Protein AF-A0A392TWI2-F1 (afdb_monomer)

Mean predicted aligned error: 17.95 Å

Foldseek 3Di:
DDDDDPVPPPDPPDPPPPPPPDPPVPPPPDQDDPLDPDPVVVVVVVVVCVVVVHDDDPVSDDPDPPPDPPPPDPPDDD

Secondary structure (DSSP, 8-state):
-PPPPGGG------------------S--PPPP-SS--HHHHHHHHHHHHHTT----GGG------------------

Radius of gyration: 30.04 Å; Cα contacts (8 Å, |Δi|>4): 11; chains: 1; bounding box: 81×31×82 Å

Sequence (78 aa):
MNFVSSKSLKYPTKLLLKRNASSSQSSDVTPFLLSNEPHEVILEFMKAMKEDGIIITGDDIAYASPVKRSQDSSDSED

Structure (mmCIF, N/CA/C/O backbone):
data_AF-A0A392TWI2-F1
#
_entry.id   AF-A0A392TWI2-F1
#
loop_
_atom_site.group_PDB
_atom_site.id
_atom_site.type_symbol
_atom_site.label_atom_id
_atom_site.label_alt_id
_atom_site.label_comp_id
_atom_site.label_asym_id
_atom_site.label_entity_id
_atom_site.label_seq_id
_atom_site.pdbx_PDB_ins_code
_atom_site.Cartn_x
_atom_site.Cartn_y
_atom_site.Cartn_z
_atom_site.occupancy
_atom_site.B_iso_or_equiv
_atom_site.auth_seq_id
_atom_site.auth_comp_id
_atom_site.auth_asym_id
_atom_site.auth_atom_id
_atom_site.pdbx_PDB_model_num
ATOM 1 N N . MET A 1 1 ? -50.690 15.612 48.693 1.00 51.66 1 MET A N 1
ATOM 2 C CA . MET A 1 1 ? -49.606 15.339 47.724 1.00 51.66 1 MET A CA 1
ATOM 3 C C . MET A 1 1 ? -49.529 13.835 47.525 1.00 51.66 1 MET A C 1
ATOM 5 O O . MET A 1 1 ? -49.408 13.126 48.513 1.00 51.66 1 MET A O 1
ATOM 9 N N . ASN A 1 2 ? -49.711 13.347 46.297 1.00 60.44 2 ASN A N 1
ATOM 10 C CA . ASN A 1 2 ? -49.792 11.909 46.021 1.00 60.44 2 ASN A CA 1
ATOM 11 C C . ASN A 1 2 ? -48.427 11.415 45.536 1.00 60.44 2 ASN A C 1
ATOM 13 O O . ASN A 1 2 ? -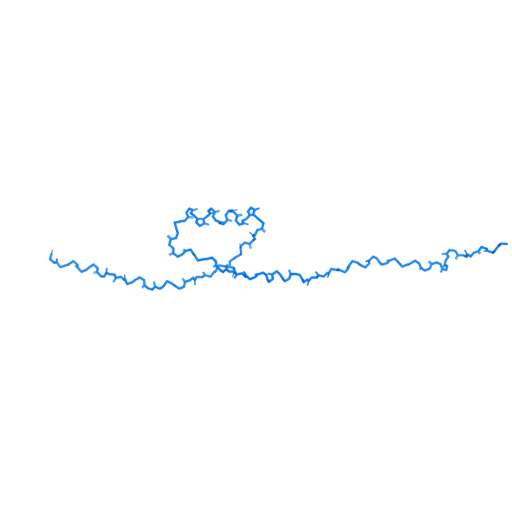47.924 11.898 44.524 1.00 60.44 2 ASN A O 1
ATOM 17 N N . PHE A 1 3 ? -47.825 10.478 46.268 1.00 62.84 3 PHE A N 1
ATOM 18 C CA . PHE A 1 3 ? -46.538 9.883 45.912 1.00 62.84 3 PHE A CA 1
ATOM 19 C C . PHE A 1 3 ? -46.758 8.711 44.953 1.00 62.84 3 PHE A C 1
ATOM 21 O O . PHE A 1 3 ? -47.441 7.743 45.287 1.00 62.84 3 PHE A O 1
ATOM 28 N N . VAL A 1 4 ? -46.195 8.801 43.747 1.00 64.00 4 VAL A N 1
ATOM 29 C CA . VAL A 1 4 ? -46.262 7.731 42.744 1.00 64.00 4 VAL A CA 1
ATOM 30 C C . VAL A 1 4 ? -45.160 6.708 43.023 1.00 64.00 4 VAL A C 1
ATOM 32 O O . VAL A 1 4 ? -43.998 7.059 43.215 1.00 64.00 4 VAL A O 1
ATOM 35 N N . SER A 1 5 ? -45.538 5.428 43.049 1.00 64.94 5 SER A N 1
ATOM 36 C CA . SER A 1 5 ? -44.632 4.301 43.285 1.00 64.94 5 SER A CA 1
ATOM 37 C C . SER A 1 5 ? -43.571 4.194 42.184 1.00 64.94 5 SER A C 1
ATOM 39 O O . SER A 1 5 ? -43.890 4.110 40.992 1.00 64.94 5 SER A O 1
ATOM 41 N N . SER A 1 6 ? -42.303 4.119 42.5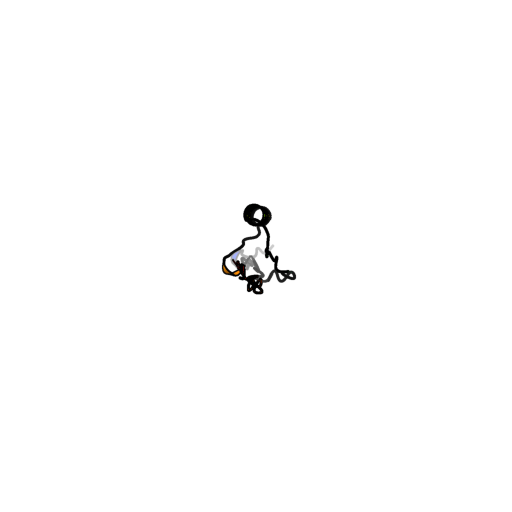98 1.00 65.38 6 SER A N 1
ATOM 42 C CA . SER A 1 6 ? -41.113 3.981 41.744 1.00 65.38 6 SER A CA 1
ATOM 43 C C . SER A 1 6 ? -41.114 2.724 40.867 1.00 65.38 6 SER A C 1
ATOM 45 O O . SER A 1 6 ? -40.356 2.642 39.907 1.00 65.38 6 SER A O 1
ATOM 47 N N . LYS A 1 7 ? -42.009 1.766 41.133 1.00 63.19 7 LYS A N 1
ATOM 48 C CA . LYS A 1 7 ? -42.187 0.554 40.318 1.00 63.19 7 LYS A CA 1
ATOM 49 C C . LYS A 1 7 ? -42.926 0.801 38.993 1.00 63.19 7 LYS A C 1
ATOM 51 O O . LYS A 1 7 ? -42.904 -0.071 38.133 1.00 63.19 7 LYS A O 1
ATOM 56 N N . SER A 1 8 ? -43.570 1.961 38.817 1.00 61.62 8 SER A N 1
ATOM 57 C CA . SER A 1 8 ? -44.221 2.351 37.548 1.00 61.62 8 SER A CA 1
ATOM 58 C C . SER A 1 8 ? -43.302 3.126 36.592 1.00 61.62 8 SER A C 1
ATOM 60 O O . SER A 1 8 ? -43.667 3.381 35.445 1.00 61.62 8 SER A O 1
ATOM 62 N N . LEU A 1 9 ? -42.094 3.482 37.041 1.00 61.00 9 LEU A N 1
ATOM 63 C CA . LEU A 1 9 ? -41.109 4.213 36.250 1.00 61.00 9 LEU A CA 1
ATOM 64 C C . LEU A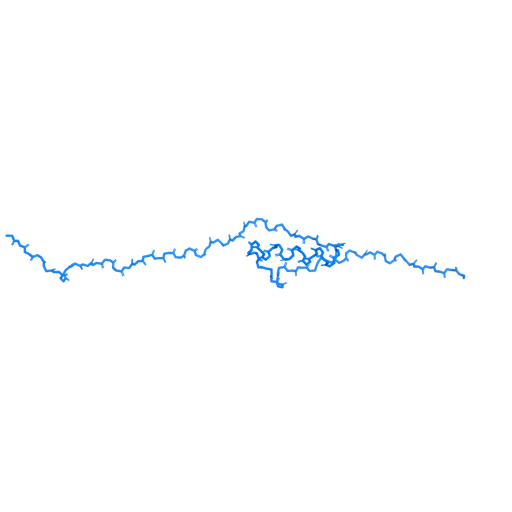 1 9 ? -40.415 3.249 35.279 1.00 61.00 9 LEU A C 1
ATOM 66 O O . LEU A 1 9 ? -39.426 2.589 35.598 1.00 61.00 9 LEU A O 1
ATOM 70 N N . LYS A 1 10 ? -40.973 3.137 34.070 1.00 72.38 10 LYS A N 1
ATOM 71 C CA . LYS A 1 10 ? -40.385 2.364 32.972 1.00 72.38 10 LYS A CA 1
ATOM 72 C C . LYS A 1 10 ? -39.200 3.138 32.394 1.00 72.38 10 LYS A C 1
ATOM 74 O O . LYS A 1 10 ? -39.348 3.901 31.445 1.00 72.38 10 LYS A O 1
ATOM 79 N N . TYR A 1 11 ? -38.024 2.959 32.987 1.00 66.50 11 TYR A N 1
ATOM 80 C CA . TYR A 1 11 ? -36.789 3.533 32.461 1.00 66.50 11 TYR A CA 1
ATOM 81 C C . TYR A 1 11 ? -36.422 2.857 31.130 1.00 66.50 11 TYR A C 1
ATOM 83 O O . TYR A 1 11 ? -36.375 1.624 31.062 1.00 66.50 11 TYR A O 1
ATOM 91 N N . PRO A 1 12 ? -36.143 3.614 30.056 1.00 64.12 12 PRO A N 1
ATOM 92 C CA . PRO A 1 12 ? -35.612 3.043 28.828 1.00 64.12 12 PRO A CA 1
ATOM 93 C C . PRO A 1 12 ? -34.132 2.684 29.035 1.00 64.12 12 PRO A C 1
ATOM 95 O O . PRO A 1 12 ? -33.233 3.421 28.650 1.00 64.12 12 PRO A O 1
ATOM 98 N N . THR A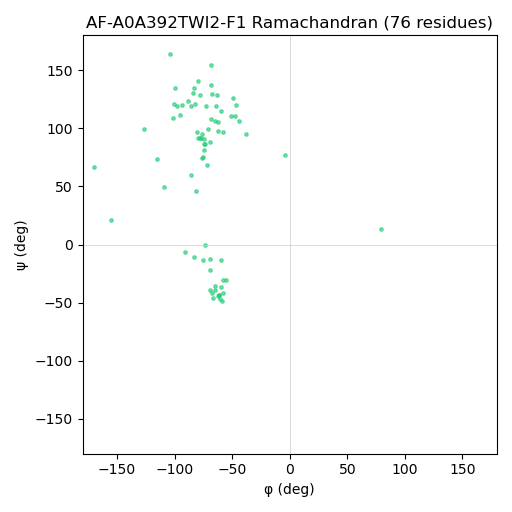 1 13 ? -33.857 1.532 29.649 1.00 65.25 13 THR A N 1
ATOM 99 C CA . THR A 1 13 ? -32.491 1.025 29.892 1.00 65.25 13 THR A CA 1
ATOM 100 C C . THR A 1 13 ? -31.908 0.344 28.652 1.00 65.25 13 THR A C 1
ATOM 102 O O . THR A 1 13 ? -31.379 -0.764 28.723 1.00 65.25 13 THR A O 1
ATOM 105 N N . LYS A 1 14 ? -32.044 0.960 27.475 1.00 70.31 14 LYS A N 1
ATOM 106 C CA . LYS A 1 14 ? -31.378 0.473 26.263 1.00 70.31 14 LYS A CA 1
ATOM 107 C C . LYS A 1 14 ? -30.580 1.617 25.660 1.00 70.31 14 LYS A C 1
ATOM 109 O O . LYS A 1 14 ? -31.136 2.473 24.981 1.00 70.31 14 LYS A O 1
ATOM 114 N N . LEU A 1 15 ? -29.274 1.625 25.919 1.00 62.81 15 LEU A N 1
ATOM 115 C CA . LEU A 1 15 ? -28.341 2.450 25.159 1.00 62.81 15 LEU A CA 1
ATOM 116 C C . LEU A 1 15 ? -28.350 1.923 23.721 1.00 62.81 15 LEU A C 1
ATOM 118 O O . LEU A 1 15 ? -27.854 0.829 23.449 1.00 62.81 15 LEU A O 1
ATOM 122 N N . LEU A 1 16 ? -28.982 2.664 22.812 1.00 68.50 16 LEU A N 1
ATOM 123 C CA . LEU A 1 16 ? -29.044 2.318 21.394 1.00 68.50 16 LEU A CA 1
ATOM 124 C C . LEU A 1 16 ? -27.698 2.640 20.736 1.00 68.50 16 LEU A C 1
ATOM 126 O O . LEU A 1 16 ? -27.560 3.623 20.013 1.00 68.50 16 LEU A O 1
ATOM 130 N N . LEU A 1 17 ? -26.686 1.809 20.991 1.00 68.25 17 LEU A N 1
ATOM 131 C CA . LEU A 1 17 ? -25.437 1.838 20.235 1.00 68.25 17 LEU A CA 1
ATOM 132 C C . LEU A 1 17 ? -25.692 1.234 18.855 1.00 68.25 17 LEU A C 1
ATOM 134 O O . LEU A 1 17 ? -25.526 0.036 18.623 1.00 68.25 17 LEU A O 1
ATOM 138 N N . LYS A 1 18 ? -26.141 2.083 17.929 1.00 68.06 18 LYS A N 1
ATOM 139 C CA . LYS A 1 18 ? -26.284 1.713 16.527 1.00 68.06 18 LYS A CA 1
ATOM 140 C C . LYS A 1 18 ? -24.892 1.700 15.886 1.00 68.06 18 LYS A C 1
ATOM 142 O O . LYS A 1 18 ? -24.376 2.731 15.467 1.00 68.06 18 LYS A O 1
ATOM 147 N N . ARG A 1 19 ? -24.264 0.523 15.831 1.00 60.88 19 ARG A N 1
ATOM 148 C CA . ARG A 1 19 ? -23.043 0.303 15.045 1.00 60.88 19 ARG A CA 1
ATOM 149 C C . ARG A 1 19 ? -23.436 0.321 13.567 1.00 60.88 19 ARG A C 1
ATOM 151 O O . ARG A 1 19 ? -23.960 -0.665 13.057 1.00 60.88 19 ARG A O 1
ATOM 158 N N . ASN A 1 20 ? -23.221 1.443 12.890 1.00 61.09 20 ASN A N 1
ATOM 159 C CA . ASN A 1 20 ? -23.286 1.477 11.433 1.00 61.09 20 ASN A CA 1
ATOM 160 C C . ASN A 1 20 ? -22.014 0.791 10.915 1.00 61.09 20 ASN A C 1
ATOM 162 O O . ASN A 1 20 ? -20.968 1.420 10.787 1.00 61.09 20 ASN A O 1
ATOM 166 N N . ALA A 1 21 ? -22.076 -0.520 10.693 1.00 59.25 21 ALA A N 1
ATOM 167 C CA . ALA A 1 21 ? -21.045 -1.236 9.953 1.00 59.25 21 ALA A CA 1
ATOM 168 C C . ALA A 1 21 ? -21.223 -0.930 8.461 1.00 59.25 21 ALA A C 1
ATOM 170 O O . ALA A 1 21 ? -21.794 -1.731 7.732 1.00 59.25 21 ALA A O 1
ATOM 171 N N . SER A 1 22 ? -20.828 0.267 8.033 1.00 57.69 22 SER A N 1
ATOM 172 C CA . SER A 1 22 ? -20.765 0.625 6.612 1.00 57.69 22 SER A CA 1
ATOM 173 C C . SER A 1 22 ? -20.048 1.963 6.421 1.00 57.69 22 SER A C 1
ATOM 175 O O . SER A 1 22 ? -20.641 2.960 6.021 1.00 57.69 22 SER A O 1
ATOM 177 N N . SER A 1 23 ? -18.759 1.992 6.713 1.00 51.41 23 SER A N 1
ATOM 178 C CA . SER A 1 23 ? -17.838 2.589 5.750 1.00 51.41 23 SER A CA 1
ATOM 179 C C . SER A 1 23 ? -16.958 1.425 5.306 1.00 51.41 23 SER A C 1
ATOM 181 O O . SER A 1 23 ? -15.876 1.207 5.829 1.00 51.41 23 SER A O 1
ATOM 183 N N . SER A 1 24 ? -17.483 0.502 4.495 1.00 52.09 24 SER A N 1
ATOM 184 C CA . SER A 1 24 ? -17.204 0.546 3.054 1.00 52.09 24 SER A CA 1
ATOM 185 C C . SER A 1 24 ? -16.381 1.775 2.703 1.00 52.09 24 SER A C 1
ATOM 187 O O . SER A 1 24 ? -16.903 2.802 2.282 1.00 52.09 24 SER A O 1
ATOM 189 N N . GLN A 1 25 ? -15.092 1.690 3.006 1.00 51.94 25 GLN A N 1
ATOM 190 C CA . GLN A 1 25 ? -14.092 2.647 2.590 1.00 51.94 25 GLN A CA 1
ATOM 191 C C . GLN A 1 25 ? -13.895 2.423 1.086 1.00 51.94 25 GLN A C 1
ATOM 193 O O . GLN A 1 25 ? -12.894 1.884 0.645 1.00 51.94 25 GLN A O 1
ATOM 198 N N . SER A 1 26 ? -14.917 2.754 0.294 1.00 54.75 26 SER A N 1
ATOM 199 C CA . SER A 1 26 ? -14.820 2.859 -1.157 1.00 54.75 26 SER A CA 1
ATOM 200 C C . SER A 1 26 ? -14.337 4.272 -1.483 1.00 54.75 26 SER A C 1
ATOM 202 O O . SER A 1 26 ? -15.056 5.068 -2.080 1.00 54.75 26 SER A O 1
ATOM 204 N N . SER A 1 27 ? -13.158 4.636 -0.985 1.00 52.97 27 SER A N 1
ATOM 205 C CA . SER A 1 27 ? -12.391 5.712 -1.610 1.00 52.97 27 SER A CA 1
ATOM 206 C C . SER A 1 27 ? -11.739 5.087 -2.830 1.00 52.97 27 SER A C 1
ATOM 208 O O . SER A 1 27 ? -11.144 4.029 -2.663 1.00 52.97 27 SER A O 1
ATOM 210 N N . ASP A 1 28 ? -11.879 5.680 -4.010 1.00 59.62 28 ASP A N 1
ATOM 211 C CA . ASP A 1 28 ? -11.297 5.211 -5.272 1.00 59.62 28 ASP A CA 1
ATOM 212 C C . ASP A 1 28 ? -9.881 4.629 -5.078 1.00 59.62 28 ASP A C 1
ATOM 214 O O . ASP A 1 28 ? -8.891 5.360 -4.995 1.00 59.62 28 ASP A O 1
ATOM 218 N N . VAL A 1 29 ? -9.785 3.300 -4.929 1.00 67.94 29 VAL A N 1
ATOM 219 C CA . VAL A 1 29 ? -8.524 2.611 -4.632 1.00 67.94 29 VAL A CA 1
ATOM 220 C C . VAL A 1 29 ? -7.749 2.562 -5.936 1.00 67.94 29 VAL A C 1
ATOM 222 O O . VAL A 1 29 ? -7.937 1.672 -6.762 1.00 67.94 29 VAL A O 1
ATOM 225 N N . THR A 1 30 ? -6.919 3.577 -6.153 1.00 76.19 30 THR A N 1
ATOM 226 C CA . THR A 1 30 ? -6.006 3.598 -7.291 1.00 76.19 30 THR A CA 1
ATOM 227 C C . THR A 1 30 ? -4.890 2.590 -7.007 1.00 76.19 30 THR A C 1
ATOM 229 O O . THR A 1 30 ? -4.194 2.744 -6.002 1.00 76.19 30 THR A O 1
ATOM 232 N N . PRO A 1 31 ? -4.714 1.546 -7.835 1.00 80.31 31 PRO A N 1
ATOM 233 C CA . PRO A 1 31 ? -3.661 0.566 -7.614 1.00 80.31 31 PRO A CA 1
ATOM 234 C C . PRO A 1 31 ? -2.282 1.198 -7.836 1.00 80.31 31 PRO A C 1
ATOM 236 O O . PRO A 1 31 ? -2.067 1.921 -8.810 1.00 80.31 31 PRO A O 1
ATOM 239 N N . PHE A 1 32 ? -1.333 0.884 -6.955 1.00 85.00 32 PHE A N 1
ATOM 240 C CA . PHE A 1 32 ? 0.070 1.264 -7.112 1.00 85.00 32 PHE A CA 1
ATOM 241 C C . PHE A 1 32 ? 0.816 0.184 -7.905 1.00 85.00 32 PHE A C 1
ATOM 243 O O . PHE A 1 32 ? 0.826 -0.985 -7.521 1.00 85.00 32 PHE A O 1
ATOM 250 N N . LEU A 1 33 ? 1.443 0.570 -9.020 1.00 86.69 33 LEU A N 1
ATOM 251 C CA . LEU A 1 33 ? 2.214 -0.332 -9.877 1.00 86.69 33 LEU A CA 1
ATOM 252 C C . LEU A 1 33 ? 3.716 -0.179 -9.593 1.00 86.69 33 LEU A C 1
ATOM 254 O O . LEU A 1 33 ? 4.272 0.896 -9.791 1.00 86.69 33 LEU A O 1
ATOM 258 N N . LEU A 1 34 ? 4.381 -1.266 -9.195 1.00 85.19 34 LEU A N 1
ATOM 259 C CA . LEU A 1 34 ? 5.818 -1.299 -8.869 1.00 85.19 34 LEU A CA 1
ATOM 260 C C . LEU A 1 34 ? 6.613 -2.076 -9.934 1.00 85.19 34 LEU A C 1
ATOM 262 O O . LEU A 1 34 ? 7.370 -2.993 -9.631 1.00 85.19 34 LEU A O 1
ATOM 266 N N . SER A 1 35 ? 6.403 -1.764 -11.215 1.00 79.38 35 SER A N 1
ATOM 267 C CA . SER A 1 35 ? 6.874 -2.580 -12.350 1.00 79.38 35 SER A CA 1
ATOM 268 C C . SER A 1 35 ? 8.395 -2.613 -12.568 1.00 79.38 35 SER A C 1
ATOM 270 O O . SER A 1 35 ? 8.872 -3.431 -13.358 1.00 79.38 35 SER A O 1
ATOM 272 N N . ASN A 1 36 ? 9.165 -1.735 -11.919 1.00 84.06 36 ASN A N 1
ATOM 273 C CA . ASN A 1 36 ? 10.627 -1.725 -12.032 1.00 84.06 36 ASN A CA 1
ATOM 274 C C . ASN A 1 36 ? 11.339 -1.091 -10.826 1.00 84.06 36 ASN A C 1
ATOM 276 O O . ASN A 1 36 ? 12.473 -0.635 -10.959 1.00 84.06 36 ASN A O 1
ATOM 280 N N . GLU A 1 37 ? 10.667 -1.023 -9.678 1.00 88.94 37 GLU A N 1
ATOM 281 C CA . GLU A 1 37 ? 11.262 -0.444 -8.477 1.00 88.94 37 GLU A CA 1
ATOM 282 C C . GLU A 1 37 ? 12.196 -1.457 -7.808 1.00 88.94 37 GLU A C 1
ATOM 284 O O . GLU A 1 37 ? 11.887 -2.655 -7.776 1.00 88.94 37 GLU A O 1
ATOM 289 N N . PRO A 1 38 ? 13.346 -1.014 -7.277 1.00 92.19 38 PRO A N 1
ATOM 290 C CA . PRO A 1 38 ? 14.228 -1.891 -6.535 1.00 92.19 38 PRO A CA 1
ATOM 291 C C . PRO A 1 38 ? 13.556 -2.298 -5.215 1.00 92.19 38 PRO A C 1
ATOM 293 O O . PRO A 1 38 ? 12.685 -1.601 -4.686 1.00 92.19 38 PRO A O 1
ATOM 296 N N . HIS A 1 39 ? 13.940 -3.456 -4.680 1.00 88.12 39 HIS A N 1
ATOM 297 C CA . HIS A 1 39 ? 13.272 -4.038 -3.515 1.00 88.12 39 HIS A CA 1
ATOM 298 C C . HIS A 1 39 ? 13.271 -3.115 -2.284 1.00 88.12 39 HIS A C 1
ATOM 300 O O . HIS A 1 39 ? 12.320 -3.135 -1.507 1.00 88.12 39 HIS A O 1
ATOM 306 N N . GLU A 1 40 ? 14.289 -2.271 -2.133 1.00 93.75 40 GLU A N 1
ATOM 307 C CA . GLU A 1 40 ? 14.417 -1.283 -1.064 1.00 93.75 40 GLU A CA 1
ATOM 308 C C . GLU A 1 40 ? 13.275 -0.260 -1.093 1.00 93.75 40 GLU A C 1
ATOM 310 O O . GLU A 1 40 ? 12.672 0.016 -0.057 1.00 93.75 40 GLU A O 1
ATOM 315 N N . VAL A 1 41 ? 12.924 0.237 -2.284 1.00 92.00 41 VAL A N 1
ATOM 316 C CA . VAL A 1 41 ? 11.842 1.217 -2.486 1.00 92.00 41 VAL A CA 1
ATOM 317 C C . VAL A 1 41 ? 10.485 0.586 -2.188 1.00 92.00 41 VAL A C 1
ATOM 319 O O . VAL A 1 41 ? 9.643 1.188 -1.523 1.00 92.00 41 VAL A O 1
ATOM 322 N N . ILE A 1 42 ? 10.283 -0.659 -2.627 1.00 90.12 42 ILE A N 1
ATOM 323 C CA . ILE A 1 42 ? 9.050 -1.412 -2.365 1.00 90.12 42 ILE A CA 1
ATOM 324 C C . ILE A 1 42 ? 8.851 -1.603 -0.853 1.00 90.12 42 ILE A C 1
ATOM 326 O O . ILE A 1 42 ? 7.749 -1.413 -0.337 1.00 90.12 42 ILE A O 1
ATOM 330 N N . LEU A 1 43 ? 9.920 -1.946 -0.129 1.00 91.69 43 LEU A N 1
ATOM 331 C CA . LEU A 1 43 ? 9.876 -2.140 1.321 1.00 91.69 43 LEU A CA 1
ATOM 332 C C . LEU A 1 43 ? 9.657 -0.829 2.085 1.00 91.69 43 LEU A C 1
ATOM 334 O O . LEU A 1 43 ? 8.902 -0.818 3.059 1.00 91.69 43 LEU A O 1
ATOM 338 N N . GLU A 1 44 ? 10.280 0.269 1.654 1.00 93.94 44 GLU A N 1
ATOM 339 C CA . GLU A 1 44 ? 10.055 1.596 2.234 1.00 93.94 44 GLU A CA 1
ATOM 340 C C . GLU A 1 44 ? 8.599 2.036 2.058 1.00 93.94 44 GLU A C 1
ATOM 342 O O . GLU A 1 44 ? 7.963 2.459 3.025 1.00 93.94 44 GLU A O 1
ATOM 347 N N . PHE A 1 45 ? 8.037 1.834 0.864 1.00 91.69 45 PHE A N 1
ATOM 348 C CA . PHE A 1 45 ? 6.629 2.104 0.595 1.00 91.69 45 PHE A CA 1
ATOM 349 C C . PHE A 1 45 ? 5.712 1.290 1.516 1.00 91.69 45 PHE A C 1
ATOM 351 O O . PHE A 1 45 ? 4.837 1.849 2.174 1.00 91.69 45 PHE A O 1
ATOM 358 N N . MET A 1 46 ? 5.943 -0.022 1.641 1.00 89.94 46 MET A N 1
ATOM 359 C CA . MET A 1 46 ? 5.166 -0.870 2.555 1.00 89.94 46 MET A CA 1
ATOM 360 C C . MET A 1 46 ? 5.282 -0.416 4.016 1.00 89.94 46 MET A C 1
ATOM 362 O O . MET A 1 46 ? 4.305 -0.484 4.766 1.00 89.94 46 MET A O 1
ATOM 366 N N . LYS A 1 47 ? 6.462 0.059 4.430 1.00 93.56 47 LYS A N 1
ATOM 367 C CA . LYS A 1 47 ? 6.680 0.598 5.773 1.00 93.56 47 LYS A CA 1
ATOM 368 C C . LYS A 1 47 ? 5.888 1.890 5.994 1.00 93.56 47 LYS 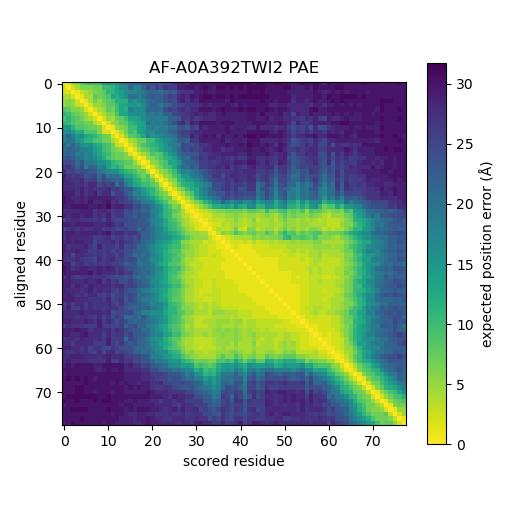A C 1
ATOM 370 O O . LYS A 1 47 ? 5.215 1.984 7.017 1.00 93.56 47 LYS A O 1
ATOM 375 N N . ALA A 1 48 ? 5.912 2.818 5.038 1.00 93.50 48 ALA A N 1
ATOM 376 C CA . ALA A 1 48 ? 5.138 4.058 5.095 1.00 93.50 48 ALA A CA 1
ATOM 377 C C . ALA A 1 48 ? 3.627 3.779 5.172 1.00 93.50 48 ALA A C 1
ATOM 379 O O . ALA A 1 48 ? 2.951 4.271 6.070 1.00 93.50 48 ALA A O 1
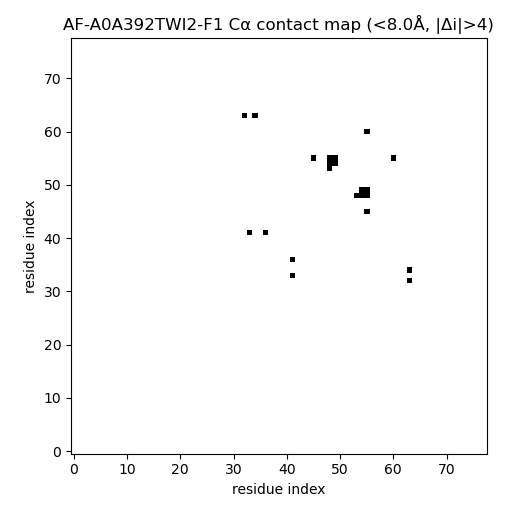ATOM 380 N N . MET A 1 49 ? 3.115 2.884 4.319 1.00 91.81 49 MET A N 1
ATOM 381 C CA . MET A 1 49 ? 1.705 2.469 4.355 1.00 91.81 49 MET A CA 1
ATOM 382 C C . MET A 1 49 ? 1.317 1.888 5.720 1.00 91.81 49 MET A C 1
ATOM 384 O O . MET A 1 49 ? 0.269 2.222 6.272 1.00 91.81 49 MET A O 1
ATOM 388 N N . LYS A 1 50 ? 2.187 1.066 6.316 1.00 91.25 50 LYS A N 1
ATOM 389 C CA . LYS A 1 50 ? 1.963 0.521 7.658 1.00 91.25 50 LYS A CA 1
ATOM 390 C C . LYS A 1 50 ? 1.951 1.605 8.744 1.00 91.25 50 LYS A C 1
ATOM 392 O O . LYS A 1 50 ? 1.157 1.499 9.678 1.00 91.25 50 LYS A O 1
ATOM 397 N N . GLU A 1 51 ? 2.827 2.605 8.658 1.00 94.75 51 GLU A N 1
ATOM 398 C CA . GLU A 1 51 ? 2.881 3.742 9.593 1.00 94.75 51 GLU A CA 1
ATOM 399 C C . GLU A 1 51 ? 1.618 4.612 9.511 1.00 94.75 51 GLU A C 1
ATOM 401 O O . GLU A 1 51 ? 1.099 5.028 10.547 1.00 94.75 51 GLU A O 1
ATOM 406 N N . ASP A 1 52 ? 1.052 4.761 8.312 1.00 92.19 52 ASP A N 1
ATOM 407 C CA . ASP A 1 52 ? -0.238 5.420 8.068 1.00 92.19 52 ASP A CA 1
ATOM 408 C C . ASP A 1 52 ? -1.452 4.573 8.511 1.00 92.19 52 ASP A C 1
ATOM 410 O O . ASP A 1 52 ? -2.605 4.994 8.394 1.00 92.19 52 ASP A O 1
ATOM 414 N N . GLY A 1 53 ? -1.214 3.369 9.044 1.00 91.44 53 GLY A N 1
ATOM 415 C CA . GLY A 1 53 ? -2.254 2.453 9.512 1.00 91.44 53 GLY A CA 1
ATOM 416 C C . GLY A 1 53 ? -2.950 1.669 8.396 1.00 91.44 53 GLY A C 1
ATOM 417 O O . GLY A 1 53 ? -3.988 1.051 8.643 1.00 91.44 53 GLY A O 1
ATOM 418 N N . ILE A 1 54 ? -2.390 1.667 7.185 1.00 89.06 54 ILE A N 1
ATOM 419 C CA . ILE A 1 54 ? -2.889 0.892 6.049 1.00 89.06 54 ILE A CA 1
ATOM 420 C C . ILE A 1 54 ? -2.365 -0.542 6.174 1.00 89.06 54 ILE A C 1
ATOM 422 O O . ILE A 1 54 ? -1.160 -0.796 6.222 1.00 89.06 54 ILE A O 1
ATOM 426 N N . ILE A 1 55 ? -3.290 -1.499 6.239 1.00 89.56 55 ILE A N 1
ATOM 427 C CA . ILE A 1 55 ? -2.976 -2.926 6.333 1.00 89.56 55 ILE A CA 1
ATOM 428 C C . ILE A 1 55 ? -3.010 -3.507 4.923 1.00 89.56 55 ILE A C 1
ATOM 430 O O . ILE A 1 55 ? -4.078 -3.600 4.331 1.00 89.56 55 ILE A O 1
ATOM 434 N N . ILE A 1 56 ? -1.843 -3.900 4.412 1.00 86.62 56 ILE A N 1
ATOM 435 C CA . ILE A 1 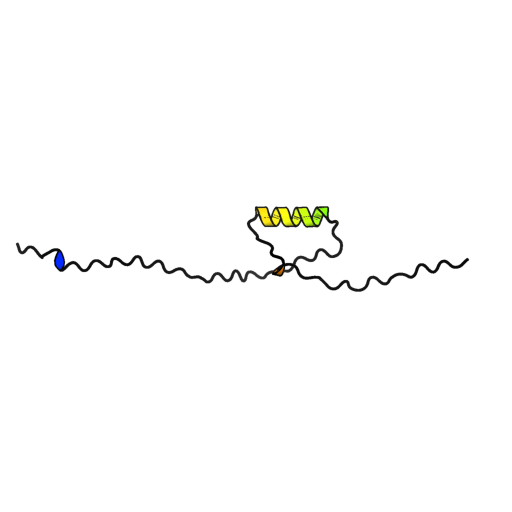56 ? -1.705 -4.590 3.125 1.00 86.62 56 ILE A CA 1
ATOM 436 C C . ILE A 1 56 ? -1.703 -6.099 3.388 1.00 86.62 56 ILE A C 1
ATOM 438 O O . ILE A 1 56 ? -0.838 -6.613 4.103 1.00 86.62 56 ILE A O 1
ATOM 442 N N . THR A 1 57 ? -2.668 -6.806 2.813 1.00 88.12 57 THR A N 1
ATOM 443 C CA . THR A 1 57 ? -2.817 -8.265 2.863 1.00 88.12 57 THR A CA 1
ATOM 444 C C . THR A 1 57 ? -2.386 -8.878 1.528 1.00 88.12 57 THR A C 1
ATOM 446 O O . THR A 1 57 ? -2.282 -8.187 0.520 1.00 88.12 57 THR A O 1
ATOM 449 N N . GLY A 1 58 ? -2.147 -10.193 1.488 1.00 84.81 58 GLY A N 1
ATOM 450 C CA . GLY A 1 58 ? -1.852 -10.899 0.234 1.00 84.81 58 GLY A CA 1
ATOM 451 C C . GLY A 1 58 ? -2.929 -10.711 -0.843 1.00 84.81 58 GLY A C 1
ATOM 452 O O . GLY A 1 58 ? -2.593 -10.656 -2.019 1.00 84.81 58 GLY A O 1
ATOM 453 N N . ASP A 1 59 ? -4.189 -10.530 -0.439 1.00 86.62 59 ASP A N 1
ATOM 454 C CA . ASP A 1 59 ? -5.316 -10.269 -1.345 1.00 86.62 59 ASP A CA 1
ATOM 455 C C . ASP A 1 59 ? -5.253 -8.878 -2.006 1.00 86.62 59 ASP A C 1
ATOM 457 O O . ASP A 1 59 ? -5.825 -8.680 -3.077 1.00 86.62 59 ASP A O 1
ATOM 461 N N . ASP A 1 60 ? -4.530 -7.928 -1.404 1.00 85.25 60 ASP A N 1
ATOM 462 C CA . ASP A 1 60 ? -4.336 -6.574 -1.938 1.00 85.25 60 ASP A CA 1
ATOM 463 C C . ASP A 1 60 ? -3.194 -6.516 -2.972 1.00 85.25 60 ASP A C 1
ATOM 465 O O . ASP A 1 60 ? -3.015 -5.510 -3.663 1.00 85.25 60 ASP A O 1
ATOM 469 N N . ILE A 1 61 ? -2.402 -7.590 -3.091 1.00 85.50 61 ILE A N 1
ATOM 470 C CA . ILE A 1 61 ? -1.239 -7.671 -3.976 1.00 85.50 61 ILE A CA 1
ATOM 471 C C . ILE A 1 61 ? -1.617 -8.461 -5.229 1.00 85.50 61 ILE A C 1
ATOM 473 O O . ILE A 1 61 ? -1.752 -9.683 -5.211 1.00 85.50 61 ILE A O 1
ATOM 477 N N . ALA A 1 62 ? -1.719 -7.765 -6.358 1.00 84.88 62 ALA A N 1
ATOM 478 C CA . ALA A 1 62 ? -1.917 -8.393 -7.657 1.00 84.88 62 ALA A CA 1
ATOM 479 C C . ALA A 1 62 ? -0.597 -8.484 -8.433 1.00 84.88 62 ALA A C 1
ATOM 481 O O . ALA A 1 62 ? 0.135 -7.502 -8.566 1.00 84.88 62 ALA A O 1
ATOM 482 N N . TYR A 1 63 ? -0.323 -9.650 -9.025 1.00 78.69 63 TYR A N 1
ATOM 483 C CA . TYR A 1 63 ? 0.714 -9.754 -10.048 1.00 78.69 63 TYR A CA 1
ATOM 484 C C . TYR A 1 63 ? 0.257 -8.999 -11.296 1.00 78.69 63 TYR A C 1
ATOM 486 O O . TYR A 1 63 ? -0.614 -9.462 -12.035 1.00 78.69 63 TYR A O 1
ATOM 494 N N . ALA A 1 64 ? 0.870 -7.847 -11.562 1.00 71.56 64 ALA A N 1
ATOM 495 C CA . ALA A 1 64 ? 0.805 -7.259 -12.888 1.00 71.56 64 ALA A CA 1
ATOM 496 C C . ALA A 1 64 ? 1.511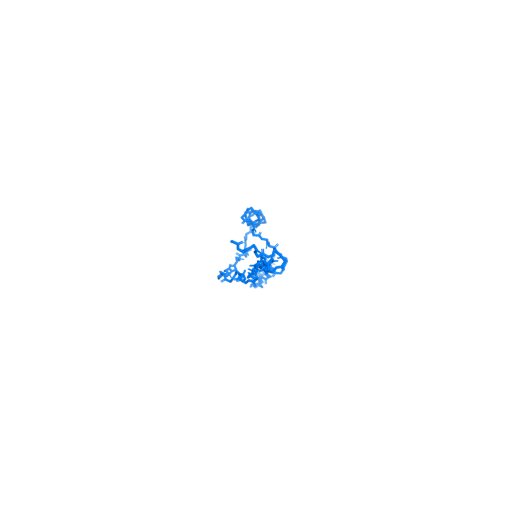 -8.227 -13.846 1.00 71.56 64 ALA A C 1
ATOM 498 O O . ALA A 1 64 ? 2.681 -8.555 -13.644 1.00 71.56 64 ALA A O 1
ATOM 499 N N . SER A 1 65 ? 0.787 -8.743 -14.846 1.00 66.44 65 SER A N 1
ATOM 500 C CA . SER A 1 65 ? 1.380 -9.608 -15.868 1.00 66.44 65 SER A CA 1
ATOM 501 C C . SER A 1 65 ? 2.644 -8.928 -16.399 1.00 66.44 65 SER A C 1
ATOM 503 O O . SER A 1 65 ? 2.557 -7.763 -16.806 1.00 66.44 65 SER A O 1
ATOM 505 N N . PRO A 1 66 ? 3.814 -9.594 -16.386 1.00 62.16 66 PRO A N 1
ATOM 506 C CA . PRO A 1 66 ? 4.975 -9.044 -17.049 1.00 62.16 66 PRO A CA 1
ATOM 507 C C . PRO A 1 66 ? 4.606 -8.964 -18.526 1.00 62.16 66 PRO A C 1
ATOM 509 O O . PRO A 1 66 ? 4.541 -9.984 -19.216 1.00 62.16 66 PRO A O 1
ATOM 512 N N . VAL A 1 67 ? 4.329 -7.753 -19.017 1.00 56.31 67 VAL A N 1
ATOM 513 C CA . VAL A 1 67 ? 4.418 -7.473 -20.447 1.00 56.31 67 VAL A CA 1
ATOM 514 C C . VAL A 1 67 ? 5.796 -7.982 -20.824 1.00 56.31 67 VAL A C 1
ATOM 516 O O . VAL A 1 67 ? 6.791 -7.475 -20.307 1.00 56.31 67 VAL A O 1
ATOM 519 N N . LYS A 1 68 ? 5.828 -9.078 -21.591 1.00 51.47 68 LYS A N 1
ATOM 520 C CA . LYS A 1 68 ? 7.046 -9.771 -21.999 1.00 51.47 68 LYS A CA 1
ATOM 521 C C . LYS A 1 68 ? 8.048 -8.706 -22.430 1.00 51.47 68 LYS A C 1
ATOM 523 O O . LYS A 1 68 ? 7.876 -8.115 -23.493 1.00 51.47 68 LYS A O 1
ATOM 528 N N . ARG A 1 69 ? 9.071 -8.438 -21.613 1.00 51.88 69 ARG A N 1
ATOM 529 C CA . ARG A 1 69 ? 10.288 -7.831 -22.143 1.00 51.88 69 ARG A CA 1
ATOM 530 C C . ARG A 1 69 ? 10.746 -8.845 -23.172 1.00 51.88 69 ARG A C 1
ATOM 532 O O . ARG A 1 69 ? 10.949 -10.005 -22.804 1.00 51.88 69 ARG A O 1
ATOM 539 N N . SER A 1 70 ? 10.750 -8.464 -24.448 1.00 53.56 70 SER A N 1
ATOM 540 C CA . SER A 1 70 ? 11.414 -9.268 -25.460 1.00 53.56 70 SER A CA 1
ATOM 541 C C . SER A 1 70 ? 12.773 -9.618 -24.871 1.00 53.56 70 SER A C 1
ATOM 543 O O . SER A 1 70 ? 13.524 -8.744 -24.440 1.00 53.56 70 SER A O 1
ATOM 545 N N . GLN A 1 71 ? 13.029 -10.915 -24.717 1.00 49.19 71 GLN A N 1
ATOM 546 C CA . GLN A 1 71 ? 14.398 -11.382 -24.686 1.00 49.19 71 GLN A CA 1
ATOM 547 C C . GLN A 1 71 ? 14.961 -10.915 -26.019 1.00 49.19 71 GLN A C 1
ATOM 549 O O . GLN A 1 71 ? 14.696 -11.535 -27.048 1.00 49.19 71 GLN A O 1
ATOM 554 N N . ASP A 1 72 ? 15.636 -9.770 -26.010 1.00 47.53 72 ASP A N 1
ATOM 555 C CA . ASP A 1 72 ? 16.543 -9.416 -27.081 1.00 47.53 72 ASP A CA 1
ATOM 556 C C . ASP A 1 72 ? 17.609 -10.503 -27.029 1.00 47.53 72 ASP A C 1
ATOM 558 O O . ASP A 1 72 ? 18.455 -10.568 -26.133 1.00 47.53 72 ASP A O 1
ATOM 562 N N . SER A 1 73 ? 17.389 -11.473 -27.912 1.00 52.62 73 SER A N 1
ATOM 563 C CA . SER A 1 73 ? 18.228 -12.622 -28.163 1.00 52.62 73 SER A CA 1
ATOM 564 C C . SER A 1 73 ? 19.653 -12.106 -28.295 1.00 52.62 73 SER A C 1
ATOM 566 O O . SER A 1 73 ? 19.967 -11.383 -29.237 1.00 52.62 73 SER A O 1
ATOM 568 N N . SER A 1 74 ? 20.502 -12.420 -27.318 1.00 56.72 74 SER A N 1
ATO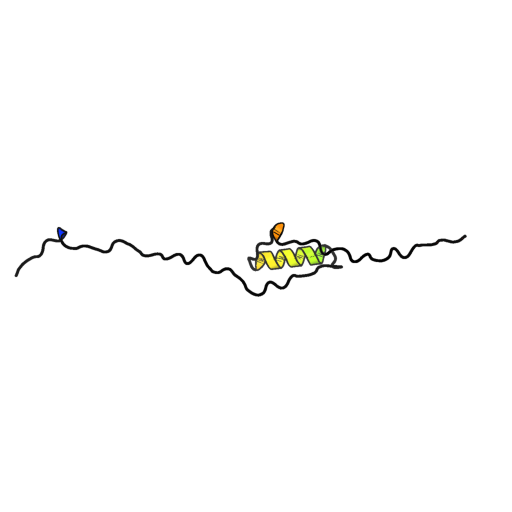M 569 C CA . SER A 1 74 ? 21.942 -12.309 -27.506 1.00 56.72 74 SER A CA 1
ATOM 570 C C . SER A 1 74 ? 22.325 -13.398 -28.497 1.00 56.72 74 SER A C 1
ATOM 572 O O . SER A 1 74 ? 22.585 -14.534 -28.112 1.00 56.72 74 SER A O 1
ATOM 574 N N . ASP A 1 75 ? 22.247 -13.049 -29.777 1.00 50.62 75 ASP A N 1
ATOM 575 C CA . ASP A 1 75 ? 22.833 -13.803 -30.872 1.00 50.62 75 ASP A CA 1
ATOM 576 C C . ASP A 1 75 ? 24.319 -13.433 -30.893 1.00 50.62 75 ASP A C 1
ATOM 578 O O . ASP A 1 75 ? 24.723 -12.389 -31.405 1.00 50.62 75 ASP A O 1
ATOM 582 N N . SER A 1 76 ? 25.126 -14.213 -30.178 1.00 56.44 76 SER A N 1
ATOM 583 C CA . SER A 1 76 ? 26.575 -14.180 -30.339 1.00 56.44 76 SER A CA 1
ATOM 584 C C . SER A 1 76 ? 26.915 -15.022 -31.568 1.00 56.44 76 SER A C 1
ATOM 586 O O . SER A 1 76 ? 26.984 -16.248 -31.463 1.00 56.44 76 SER A O 1
ATOM 588 N N . GLU A 1 77 ? 27.086 -14.365 -32.714 1.00 50.25 77 GLU A N 1
ATOM 589 C CA . GLU A 1 77 ? 27.786 -14.934 -33.868 1.00 50.25 77 GLU A CA 1
ATOM 590 C C . GLU A 1 77 ? 29.311 -14.748 -33.701 1.00 50.25 77 GLU A C 1
ATOM 592 O O . GLU A 1 77 ? 29.760 -13.658 -33.338 1.00 50.25 77 GLU A O 1
ATOM 597 N N . ASP A 1 78 ? 30.034 -15.840 -33.994 1.00 50.59 78 ASP A N 1
ATOM 598 C CA . ASP A 1 78 ? 31.494 -16.101 -34.068 1.00 50.59 78 ASP A CA 1
ATOM 599 C C . ASP A 1 78 ? 32.370 -16.074 -32.793 1.00 50.59 78 ASP A C 1
ATOM 601 O O . ASP A 1 78 ? 32.703 -14.994 -32.251 1.00 50.59 78 ASP A O 1
#

pLDDT: mean 71.99, std 15.41, range [47.53, 94.75]

Organism: NCBI:txid97028

Solvent-accessible surface area (backbone atoms only — not comparable to full-atom values): 5799 Å² total; per-residue (Å²): 137,87,84,79,66,75,88,72,64,81,71,84,89,65,86,82,79,77,78,77,89,70,74,78,77,77,61,88,80,76,83,86,83,72,91,82,62,57,71,67,59,55,51,50,51,54,49,51,39,46,73,75,68,48,84,85,51,76,90,75,61,75,84,74,77,78,75,74,71,73,77,76,73,83,78,84,79,135